Protein AF-A0AAJ1PXG1-F1 (afdb_monomer)

Structure (mmCIF, N/CA/C/O backbone):
data_AF-A0AAJ1PXG1-F1
#
_entry.id   AF-A0AAJ1PXG1-F1
#
loop_
_atom_site.group_PDB
_atom_site.id
_atom_site.type_symbol
_atom_site.label_atom_id
_atom_site.label_alt_id
_atom_site.label_comp_id
_atom_site.label_asym_id
_atom_site.label_entity_id
_atom_site.label_seq_id
_atom_site.pdbx_PDB_ins_code
_atom_site.Cartn_x
_atom_site.Cartn_y
_atom_site.Cartn_z
_atom_site.occupancy
_atom_site.B_iso_or_equiv
_atom_site.auth_seq_id
_atom_site.auth_comp_id
_atom_site.auth_asym_id
_atom_site.auth_atom_id
_atom_site.pdbx_PDB_model_num
ATOM 1 N N . MET A 1 1 ? -14.243 30.344 45.435 1.00 41.22 1 MET A N 1
ATOM 2 C CA . MET A 1 1 ? -13.169 29.390 45.089 1.00 41.22 1 MET A CA 1
ATOM 3 C C . MET A 1 1 ? -13.456 28.888 43.686 1.00 41.22 1 MET A C 1
ATOM 5 O O . MET A 1 1 ? -14.356 28.081 43.507 1.00 41.22 1 MET A O 1
ATOM 9 N N . ALA A 1 2 ? -12.813 29.488 42.684 1.00 46.09 2 ALA A N 1
ATOM 10 C CA . ALA A 1 2 ? -13.016 29.115 41.291 1.00 46.09 2 ALA A CA 1
ATOM 11 C C . ALA A 1 2 ? -12.328 27.768 41.056 1.00 46.09 2 ALA A C 1
ATOM 13 O O . ALA A 1 2 ? -11.101 27.688 41.084 1.00 46.09 2 ALA A O 1
ATOM 14 N N . HIS A 1 3 ? -13.113 26.708 40.877 1.00 53.88 3 HIS A N 1
ATOM 15 C CA . HIS A 1 3 ? -12.599 25.461 40.333 1.00 53.88 3 HIS A CA 1
ATOM 16 C C . HIS A 1 3 ? -12.162 25.752 38.896 1.00 53.88 3 HIS A C 1
ATOM 18 O O . HIS A 1 3 ? -12.980 25.775 37.980 1.00 53.88 3 HIS A O 1
ATOM 24 N N . ILE A 1 4 ? -10.869 26.012 38.699 1.00 59.16 4 ILE A N 1
ATOM 25 C CA . ILE A 1 4 ? -10.252 25.854 37.387 1.00 59.16 4 ILE A CA 1
ATOM 26 C C . ILE A 1 4 ? -10.231 24.347 37.166 1.00 59.16 4 ILE A C 1
ATOM 28 O O . ILE A 1 4 ? -9.311 23.650 37.590 1.00 59.16 4 ILE A O 1
ATOM 32 N N . VAL A 1 5 ? -11.318 23.831 36.591 1.00 59.59 5 VAL A N 1
ATOM 33 C CA . VAL A 1 5 ? -11.348 22.482 36.042 1.00 59.59 5 VAL A CA 1
ATOM 34 C C . VAL A 1 5 ? -10.218 22.474 35.027 1.00 59.59 5 VAL A C 1
ATOM 36 O O . VAL A 1 5 ? -10.245 23.247 34.066 1.00 59.59 5 VAL A O 1
ATOM 39 N N . LYS A 1 6 ? -9.161 21.710 35.304 1.00 53.09 6 LYS A N 1
ATOM 40 C CA . LYS A 1 6 ? -8.082 21.523 34.347 1.00 53.09 6 LYS A CA 1
ATOM 41 C C . LYS A 1 6 ? -8.755 20.977 33.097 1.00 53.09 6 LYS A C 1
ATOM 43 O O . LYS A 1 6 ? -9.284 19.872 33.126 1.00 53.09 6 LYS A O 1
ATOM 48 N N . SER A 1 7 ? -8.831 21.803 32.056 1.00 54.38 7 SER A N 1
ATOM 49 C CA . SER A 1 7 ? -9.284 21.371 30.742 1.00 54.38 7 SER A CA 1
ATOM 50 C C . SER A 1 7 ? -8.194 20.451 30.221 1.00 54.38 7 SER A C 1
ATOM 52 O O . SER A 1 7 ? -7.268 20.862 29.523 1.00 54.38 7 SER A O 1
ATOM 54 N N . GLU A 1 8 ? -8.215 19.210 30.691 1.00 57.69 8 GLU A N 1
ATOM 55 C CA . GLU A 1 8 ? -7.575 18.132 29.981 1.00 57.69 8 GLU A CA 1
ATOM 56 C C . GLU A 1 8 ? -8.325 18.081 28.660 1.00 57.69 8 GLU A C 1
ATOM 58 O O . GLU A 1 8 ? -9.515 17.768 28.614 1.00 57.69 8 GLU A O 1
ATOM 63 N N . ILE A 1 9 ? -7.653 18.520 27.596 1.00 59.62 9 ILE A N 1
ATOM 64 C CA . ILE A 1 9 ? -8.113 18.313 26.230 1.00 59.62 9 ILE A CA 1
ATOM 65 C C . ILE A 1 9 ? -8.109 16.796 26.057 1.00 59.62 9 ILE A C 1
ATOM 67 O O . ILE A 1 9 ? -7.106 16.201 25.665 1.00 59.62 9 ILE A O 1
ATOM 71 N N . SER A 1 10 ? 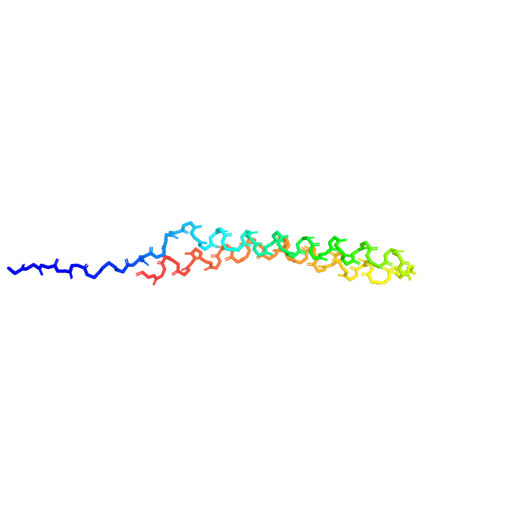-9.205 16.166 26.472 1.00 60.47 10 SER A N 1
ATOM 72 C CA . SER A 1 10 ? -9.421 14.744 26.303 1.00 60.47 10 SER A CA 1
ATOM 73 C C . SER A 1 10 ? -9.425 14.512 24.804 1.00 60.47 10 SER A C 1
ATOM 75 O O . SER A 1 10 ? -10.196 15.152 24.078 1.00 60.47 10 SER A O 1
ATOM 77 N N . ARG A 1 11 ? -8.482 13.693 24.322 1.00 61.94 11 ARG A N 1
ATOM 78 C CA . ARG A 1 11 ? -8.419 13.353 22.901 1.00 61.94 11 ARG A CA 1
ATOM 79 C C . ARG A 1 11 ? -9.790 12.839 22.511 1.00 61.94 11 ARG A C 1
ATOM 81 O O . ARG A 1 11 ? -10.294 11.887 23.102 1.00 61.94 11 ARG A O 1
ATOM 88 N N . ALA A 1 12 ? -10.405 13.496 21.537 1.00 65.25 12 ALA A N 1
ATOM 89 C CA . ALA A 1 12 ? -11.706 13.064 21.081 1.00 65.25 12 ALA A CA 1
ATOM 90 C C . ALA A 1 12 ? -11.575 11.642 20.519 1.00 65.25 12 ALA A C 1
ATOM 92 O O . ALA A 1 12 ? -10.606 11.346 19.819 1.00 65.25 12 ALA A O 1
ATOM 93 N N . SER A 1 13 ? -12.534 10.763 20.807 1.00 67.69 13 SER A N 1
ATOM 94 C CA . SER A 1 13 ? -12.475 9.344 20.415 1.00 67.69 13 SER A CA 1
ATOM 95 C C . SER A 1 13 ? -12.288 9.135 18.903 1.00 67.69 13 SER A C 1
ATOM 97 O O . SER A 1 13 ? -11.710 8.144 18.467 1.00 67.69 13 SER A O 1
ATOM 99 N N . TRP A 1 14 ? -12.700 10.109 18.089 1.00 67.50 14 TRP A N 1
ATOM 100 C CA . TRP A 1 14 ? -12.528 10.123 16.634 1.00 67.50 14 TRP A CA 1
ATOM 101 C C . TRP A 1 14 ? -11.139 10.588 16.159 1.00 67.50 14 TRP A C 1
ATOM 103 O O . TRP A 1 14 ? -10.798 10.402 14.990 1.00 67.50 14 TRP A O 1
ATOM 113 N N . GLN A 1 15 ? -10.308 11.161 17.036 1.00 71.88 15 GLN A N 1
ATOM 114 C CA . GLN A 1 15 ? -8.990 11.691 16.679 1.00 71.88 15 GLN A CA 1
ATOM 115 C C . GLN A 1 15 ? -8.014 10.577 16.289 1.00 71.88 15 GLN A C 1
ATOM 117 O O . GLN A 1 15 ? -7.300 10.721 15.303 1.00 71.88 15 GLN A O 1
ATOM 122 N N . ALA A 1 16 ? -8.027 9.444 16.998 1.00 70.38 16 ALA A N 1
ATOM 123 C CA . ALA A 1 16 ? -7.195 8.288 16.651 1.00 70.38 16 ALA A CA 1
ATOM 124 C C . ALA A 1 16 ? -7.573 7.704 15.278 1.00 70.38 16 ALA A C 1
ATOM 126 O O . ALA A 1 16 ? -6.705 7.364 14.480 1.00 70.38 16 ALA A O 1
ATOM 127 N N . THR A 1 17 ? -8.873 7.659 14.968 1.00 71.88 17 THR A N 1
ATOM 128 C CA . THR A 1 17 ? -9.363 7.207 13.655 1.00 71.88 17 THR A CA 1
ATOM 129 C C . THR A 1 17 ? -8.902 8.137 12.532 1.00 71.88 17 THR A C 1
ATOM 131 O O . THR A 1 17 ? -8.461 7.671 11.480 1.00 71.88 17 THR A O 1
ATOM 134 N N . ALA A 1 18 ? -8.974 9.452 12.754 1.00 77.38 18 ALA A N 1
ATOM 135 C CA . ALA A 1 18 ? -8.525 10.443 11.782 1.00 77.38 18 ALA A CA 1
ATOM 136 C C . ALA A 1 18 ? -7.011 10.354 11.523 1.00 77.38 18 ALA A C 1
ATOM 138 O O . ALA A 1 18 ? -6.589 10.422 10.370 1.00 77.38 18 ALA A O 1
ATOM 139 N N . ASP A 1 19 ? -6.213 10.140 12.571 1.00 81.31 19 ASP A N 1
ATOM 140 C CA . ASP A 1 19 ? -4.751 10.050 12.485 1.00 81.31 19 ASP A CA 1
ATOM 141 C C . ASP A 1 19 ? -4.303 8.799 11.706 1.00 81.31 19 ASP A C 1
ATOM 143 O O . ASP A 1 19 ? -3.508 8.881 10.768 1.00 81.31 19 ASP A O 1
ATOM 147 N N . VAL A 1 20 ? -4.911 7.640 11.996 1.00 80.00 20 VAL A N 1
ATOM 148 C CA . VAL A 1 20 ? -4.669 6.397 11.240 1.00 80.00 20 VAL A CA 1
ATOM 149 C C . VAL A 1 20 ? -5.070 6.564 9.774 1.00 80.00 20 VAL A C 1
ATOM 151 O O . VAL A 1 20 ? -4.327 6.167 8.879 1.00 80.00 20 VAL A O 1
ATOM 154 N N . THR A 1 21 ? -6.211 7.200 9.501 1.00 82.00 21 THR A N 1
ATOM 155 C CA . THR A 1 21 ? -6.665 7.439 8.122 1.00 82.00 21 THR A CA 1
ATOM 156 C C . THR A 1 21 ? -5.698 8.353 7.366 1.00 82.00 21 THR A C 1
ATOM 158 O O . THR A 1 21 ? -5.341 8.061 6.225 1.00 82.00 21 THR A O 1
ATOM 161 N N . ALA A 1 22 ? -5.225 9.428 8.001 1.00 83.94 22 ALA A N 1
ATOM 162 C CA . ALA A 1 22 ? -4.248 10.339 7.411 1.00 83.94 22 ALA A CA 1
ATOM 163 C C . ALA A 1 22 ? -2.923 9.628 7.090 1.00 83.94 22 ALA A C 1
ATOM 165 O O . ALA A 1 22 ? -2.372 9.811 6.001 1.00 83.94 22 ALA A O 1
ATOM 166 N N . LEU A 1 23 ? -2.448 8.763 7.993 1.00 84.12 23 LEU A N 1
ATOM 167 C CA . LEU A 1 23 ? -1.251 7.952 7.776 1.00 84.12 23 LEU A CA 1
ATOM 168 C C . LEU A 1 23 ? -1.405 7.024 6.563 1.00 84.12 23 LEU A C 1
ATOM 170 O O . LEU A 1 23 ? -0.512 6.950 5.720 1.00 84.12 23 LEU A O 1
ATOM 174 N N . VAL A 1 24 ? -2.546 6.347 6.435 1.00 85.62 24 VAL A N 1
ATOM 175 C CA . VAL A 1 24 ? -2.822 5.432 5.314 1.00 85.62 24 VAL A CA 1
ATOM 176 C C . VAL A 1 24 ? -2.836 6.175 3.986 1.00 85.62 24 VAL A C 1
ATOM 178 O O . VAL A 1 24 ? -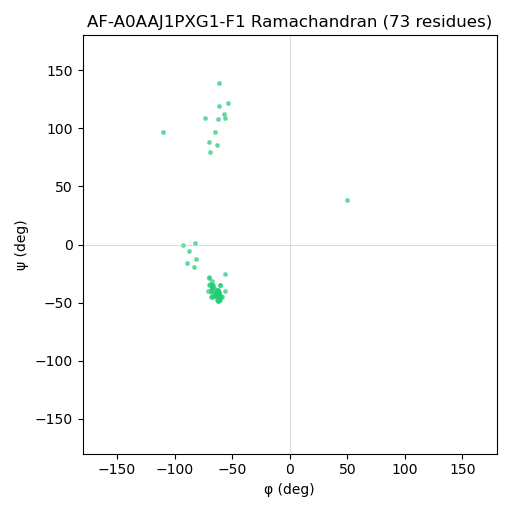2.241 5.712 3.013 1.00 85.62 24 VAL A O 1
ATOM 181 N N . VAL A 1 25 ? -3.463 7.353 3.949 1.00 87.06 25 VAL A N 1
ATOM 182 C CA . VAL A 1 25 ? -3.475 8.211 2.759 1.00 87.06 25 VAL A CA 1
ATOM 183 C C . VAL A 1 25 ? -2.056 8.643 2.388 1.00 87.06 25 VAL A C 1
ATOM 185 O O . VAL A 1 25 ? -1.686 8.575 1.216 1.00 87.06 25 VAL A O 1
ATOM 188 N N . ALA A 1 26 ? -1.230 9.019 3.368 1.00 87.69 26 ALA A N 1
ATOM 189 C CA . ALA A 1 26 ? 0.164 9.378 3.122 1.00 87.69 26 ALA A CA 1
ATOM 190 C C . ALA A 1 26 ? 0.966 8.208 2.524 1.00 87.69 26 ALA A C 1
ATOM 192 O O . ALA A 1 26 ? 1.707 8.400 1.557 1.00 87.69 26 ALA A O 1
ATOM 193 N N . VAL A 1 27 ? 0.783 6.986 3.038 1.00 88.56 27 VAL A N 1
ATOM 194 C CA . VAL A 1 27 ? 1.458 5.797 2.493 1.00 88.56 27 VAL A CA 1
ATOM 195 C C . VAL A 1 27 ? 0.948 5.450 1.094 1.00 88.56 27 VAL A C 1
ATOM 197 O O . VAL A 1 27 ? 1.750 5.097 0.232 1.00 88.56 27 VAL A O 1
ATOM 200 N N . ALA A 1 28 ? -0.349 5.604 0.819 1.00 87.38 28 ALA A N 1
ATOM 201 C CA . ALA A 1 28 ? -0.902 5.395 -0.518 1.00 87.38 28 ALA A CA 1
ATOM 202 C C . ALA A 1 28 ? -0.309 6.379 -1.542 1.00 87.38 28 ALA A C 1
ATOM 204 O O . ALA A 1 28 ? 0.109 5.975 -2.630 1.00 87.38 28 ALA A O 1
ATOM 205 N N . ILE A 1 29 ? -0.194 7.659 -1.176 1.00 90.44 29 ILE A N 1
ATOM 206 C CA . ILE A 1 29 ? 0.470 8.674 -2.004 1.00 90.44 29 ILE A CA 1
ATOM 207 C C . ILE A 1 29 ? 1.935 8.283 -2.236 1.00 90.44 29 ILE A C 1
ATOM 209 O O . ILE A 1 29 ? 2.385 8.244 -3.381 1.00 90.44 29 ILE A O 1
ATOM 213 N N . LEU A 1 30 ? 2.667 7.896 -1.190 1.00 89.69 30 LEU A N 1
ATOM 214 C CA . LEU A 1 30 ? 4.062 7.476 -1.324 1.00 89.69 30 LEU A CA 1
ATOM 215 C C . LEU A 1 30 ? 4.226 6.239 -2.224 1.00 89.69 30 LEU A C 1
ATOM 217 O O . LEU A 1 30 ? 5.133 6.202 -3.053 1.00 89.69 30 LEU A O 1
ATOM 221 N N . ALA A 1 31 ? 3.333 5.254 -2.112 1.00 89.62 31 ALA A N 1
ATOM 222 C CA . ALA A 1 31 ? 3.333 4.065 -2.959 1.00 89.62 31 ALA A CA 1
ATOM 223 C C . ALA A 1 31 ? 3.096 4.422 -4.434 1.00 89.62 31 ALA A C 1
ATOM 225 O O . ALA A 1 31 ? 3.822 3.944 -5.304 1.00 89.62 31 ALA A O 1
ATOM 226 N N . THR A 1 32 ? 2.138 5.307 -4.729 1.00 89.62 32 THR A N 1
ATOM 227 C CA . THR A 1 32 ? 1.885 5.761 -6.110 1.00 89.62 32 THR A CA 1
ATOM 228 C C . THR A 1 32 ? 3.067 6.530 -6.703 1.00 89.62 32 THR A C 1
ATOM 230 O O . THR A 1 32 ? 3.448 6.269 -7.844 1.00 89.62 32 THR A O 1
ATOM 233 N N . LEU A 1 33 ? 3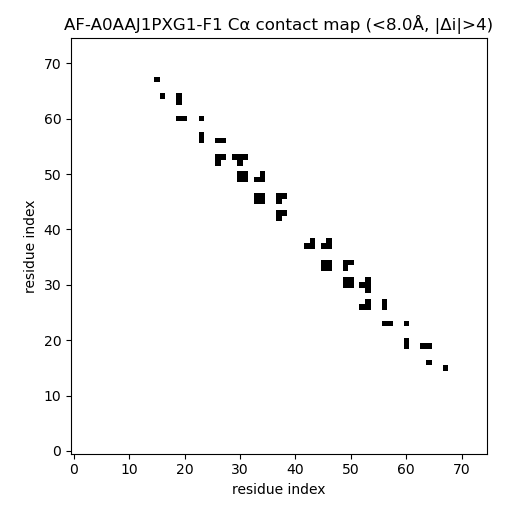.715 7.400 -5.921 1.00 90.00 33 LEU A N 1
ATOM 234 C CA . LEU A 1 33 ? 4.964 8.071 -6.306 1.00 90.00 33 LEU A CA 1
ATOM 235 C C . LEU A 1 33 ? 6.101 7.068 -6.551 1.00 90.00 33 LEU A C 1
ATOM 237 O O . LEU A 1 33 ? 6.819 7.184 -7.544 1.00 90.00 33 LEU A O 1
ATOM 241 N N . GLY A 1 34 ? 6.236 6.060 -5.686 1.00 86.25 34 GLY A N 1
ATOM 242 C CA . GLY A 1 34 ? 7.219 4.987 -5.834 1.00 86.25 34 GLY A CA 1
ATOM 243 C C . GLY A 1 34 ? 7.008 4.168 -7.108 1.00 86.25 34 GLY A C 1
ATOM 244 O O . GLY A 1 34 ? 7.968 3.895 -7.824 1.00 86.25 34 GLY A O 1
ATOM 245 N N . ILE A 1 35 ? 5.755 3.840 -7.439 1.00 88.94 35 ILE A N 1
ATOM 246 C CA . ILE A 1 35 ? 5.395 3.159 -8.691 1.00 88.94 35 ILE A CA 1
ATOM 247 C C . ILE A 1 35 ? 5.735 4.043 -9.893 1.00 88.94 35 ILE A C 1
ATOM 249 O O . ILE A 1 35 ? 6.389 3.572 -10.821 1.00 88.94 35 ILE A O 1
ATOM 253 N N . ALA A 1 36 ? 5.347 5.320 -9.871 1.00 89.00 36 ALA A N 1
ATOM 254 C CA . ALA A 1 36 ? 5.644 6.248 -10.959 1.00 89.00 36 ALA A CA 1
ATOM 255 C C . ALA A 1 36 ? 7.160 6.372 -11.202 1.00 89.00 36 ALA A C 1
ATOM 257 O O . ALA A 1 36 ? 7.604 6.261 -12.343 1.00 89.00 36 ALA A O 1
ATOM 258 N N . GLY A 1 37 ? 7.964 6.516 -10.143 1.00 85.94 37 GLY A N 1
ATOM 259 C CA . GLY A 1 37 ? 9.427 6.557 -10.246 1.00 85.94 37 GLY A CA 1
ATOM 260 C C . GLY A 1 37 ? 10.055 5.228 -10.684 1.00 85.94 37 GLY A C 1
ATOM 261 O O . GLY A 1 37 ? 11.034 5.206 -11.424 1.00 85.94 37 GLY A O 1
ATOM 262 N N . ALA A 1 38 ? 9.488 4.094 -10.276 1.00 86.69 38 ALA A N 1
ATOM 263 C CA . ALA A 1 38 ? 9.969 2.782 -10.701 1.00 86.69 38 ALA A CA 1
ATOM 264 C C . ALA A 1 38 ? 9.686 2.504 -12.187 1.00 86.69 38 ALA A C 1
ATOM 266 O O . ALA A 1 38 ? 10.508 1.885 -12.868 1.00 86.69 38 ALA A O 1
ATOM 267 N N . LEU A 1 39 ? 8.550 2.992 -12.695 1.00 87.81 39 LEU A N 1
ATOM 268 C CA . LEU A 1 39 ? 8.198 2.916 -14.112 1.00 87.81 39 LEU A CA 1
ATOM 269 C C . LEU A 1 39 ? 9.146 3.759 -14.972 1.00 87.81 39 LEU A C 1
ATOM 271 O O . LEU A 1 39 ? 9.593 3.280 -16.012 1.00 87.81 39 LEU A O 1
ATOM 275 N N . THR A 1 40 ? 9.512 4.970 -14.533 1.00 88.31 40 THR A N 1
ATOM 276 C CA . THR A 1 40 ? 10.488 5.802 -15.264 1.00 88.31 40 THR A CA 1
ATOM 277 C C . THR A 1 40 ? 11.892 5.198 -15.253 1.00 88.31 40 THR A C 1
ATOM 279 O O . THR A 1 40 ? 12.623 5.341 -16.229 1.00 88.31 40 THR A O 1
ATOM 282 N N . ALA A 1 41 ? 12.253 4.472 -14.193 1.00 84.38 41 ALA A N 1
ATOM 283 C CA . ALA A 1 41 ? 13.518 3.746 -14.083 1.00 84.38 41 ALA A CA 1
ATOM 284 C C . ALA A 1 41 ? 13.521 2.369 -14.781 1.00 84.38 41 ALA A C 1
ATOM 286 O O . ALA A 1 41 ? 14.520 1.656 -14.693 1.00 84.38 41 ALA A O 1
ATOM 287 N N . ALA A 1 42 ? 12.420 1.970 -15.436 1.00 85.38 42 ALA A N 1
ATOM 288 C CA . ALA A 1 42 ? 12.244 0.655 -16.061 1.00 85.38 42 ALA A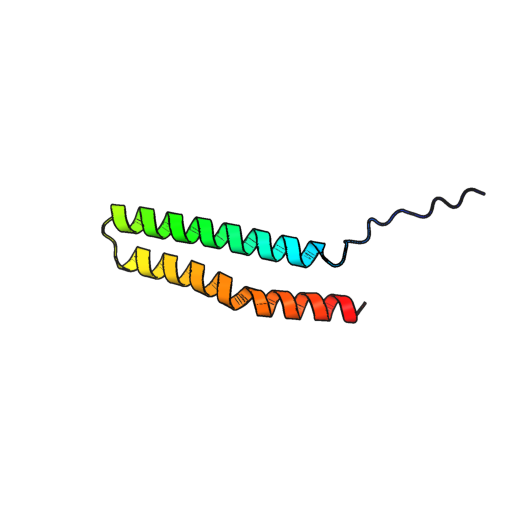 CA 1
ATOM 289 C C . ALA A 1 42 ? 12.606 -0.523 -15.129 1.00 85.38 42 ALA A C 1
ATOM 291 O O . ALA A 1 42 ? 13.179 -1.519 -15.568 1.00 85.38 42 ALA A O 1
ATOM 292 N N . SER A 1 43 ? 12.269 -0.409 -13.837 1.00 84.19 43 SER A N 1
ATOM 293 C CA . SER A 1 43 ? 12.562 -1.419 -12.813 1.00 84.19 43 SER A CA 1
ATOM 294 C C . SER A 1 43 ? 11.275 -2.113 -12.345 1.00 84.19 43 SER A C 1
ATOM 296 O O . SER A 1 43 ? 10.588 -1.607 -11.449 1.00 84.19 43 SER A O 1
ATOM 298 N N . PRO A 1 44 ? 10.940 -3.300 -12.891 1.00 83.31 44 PRO A N 1
ATOM 299 C CA . PRO A 1 44 ? 9.741 -4.043 -12.499 1.00 83.31 44 PRO A CA 1
ATOM 300 C C . PRO A 1 44 ? 9.745 -4.414 -11.013 1.00 83.31 44 PRO A C 1
ATOM 302 O O . PRO A 1 44 ? 8.710 -4.405 -10.354 1.00 83.31 44 PRO A O 1
ATOM 305 N N . LEU A 1 45 ? 10.928 -4.703 -10.466 1.00 86.69 45 LEU A N 1
ATOM 306 C CA . LEU A 1 45 ? 11.093 -5.120 -9.078 1.00 86.69 45 LEU A CA 1
ATOM 307 C C . LEU A 1 45 ? 10.764 -3.975 -8.106 1.00 86.69 45 LEU A C 1
ATOM 309 O O . LEU A 1 45 ? 10.111 -4.191 -7.087 1.00 86.69 45 LEU A O 1
ATOM 313 N N . SER A 1 46 ? 11.122 -2.738 -8.461 1.00 84.19 46 SER A N 1
ATOM 314 C CA . SER A 1 46 ? 10.782 -1.546 -7.677 1.00 84.19 46 SER A CA 1
ATOM 315 C C . SER A 1 46 ? 9.281 -1.227 -7.714 1.00 84.19 46 SER A C 1
ATOM 317 O O . SER A 1 46 ? 8.734 -0.798 -6.698 1.00 84.19 46 SER A O 1
ATOM 319 N N . VAL A 1 47 ? 8.594 -1.500 -8.833 1.00 85.69 47 VAL A N 1
ATOM 320 C CA . VAL A 1 47 ? 7.125 -1.377 -8.927 1.00 85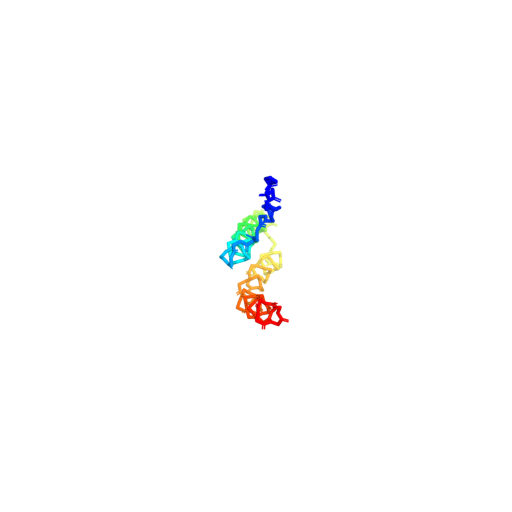.69 47 VAL A CA 1
ATOM 321 C C . VAL A 1 47 ? 6.445 -2.353 -7.965 1.00 85.69 47 VAL A C 1
ATOM 323 O O . VAL A 1 47 ? 5.542 -1.962 -7.227 1.00 85.69 47 VAL A O 1
ATOM 326 N N . VAL A 1 48 ? 6.909 -3.608 -7.928 1.00 88.31 48 VAL A N 1
ATOM 327 C CA . VAL A 1 48 ? 6.365 -4.640 -7.030 1.00 88.31 48 VAL A CA 1
ATOM 328 C C . VAL A 1 48 ? 6.568 -4.259 -5.563 1.00 88.31 48 VAL A C 1
ATOM 330 O O . VAL A 1 48 ? 5.632 -4.370 -4.776 1.00 88.31 48 VAL A O 1
ATOM 333 N N . ILE A 1 49 ? 7.749 -3.755 -5.190 1.00 87.12 49 ILE A N 1
ATOM 334 C CA . ILE A 1 49 ? 8.015 -3.307 -3.814 1.00 87.12 49 ILE A CA 1
ATOM 335 C C . ILE A 1 49 ? 7.081 -2.156 -3.424 1.00 87.12 49 ILE A C 1
ATOM 337 O O . ILE A 1 49 ? 6.452 -2.212 -2.369 1.00 87.12 49 ILE A O 1
ATOM 341 N N . ALA A 1 50 ? 6.945 -1.135 -4.274 1.00 86.94 50 ALA A N 1
ATOM 342 C CA . ALA A 1 50 ? 6.073 0.002 -3.989 1.00 86.94 50 ALA A CA 1
ATOM 343 C C . ALA A 1 50 ? 4.597 -0.421 -3.863 1.00 86.94 50 ALA A C 1
ATOM 345 O O . ALA A 1 50 ? 3.898 0.032 -2.954 1.00 86.94 50 ALA A O 1
ATOM 346 N N . ALA A 1 51 ? 4.141 -1.350 -4.710 1.00 86.69 51 ALA A N 1
ATOM 347 C CA . ALA A 1 51 ? 2.804 -1.925 -4.615 1.00 86.69 51 ALA A CA 1
ATOM 348 C C . ALA A 1 51 ? 2.599 -2.703 -3.303 1.00 86.69 51 ALA A C 1
ATOM 350 O O . ALA A 1 51 ? 1.587 -2.501 -2.638 1.00 86.69 51 ALA A O 1
ATOM 351 N N . LEU A 1 52 ? 3.564 -3.533 -2.886 1.00 88.81 52 LEU A N 1
ATOM 352 C CA . LEU A 1 52 ? 3.499 -4.282 -1.623 1.00 88.81 52 LEU A CA 1
ATOM 353 C C . LEU A 1 52 ? 3.457 -3.358 -0.396 1.00 88.81 52 LEU A C 1
ATOM 355 O O . LEU A 1 52 ? 2.701 -3.612 0.542 1.00 88.81 52 LEU A O 1
ATOM 359 N N . VAL A 1 53 ? 4.220 -2.263 -0.405 1.00 88.38 53 VAL A N 1
ATOM 360 C CA . VAL A 1 53 ? 4.186 -1.258 0.671 1.00 88.38 53 VAL A CA 1
ATOM 361 C C . VAL A 1 53 ? 2.812 -0.583 0.745 1.00 88.38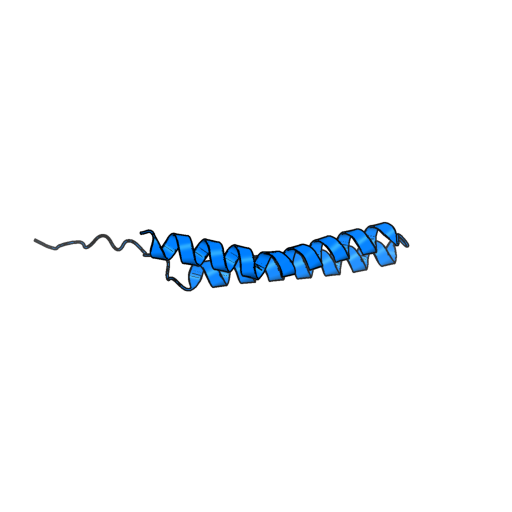 53 VAL A C 1
ATOM 363 O O . VAL A 1 53 ? 2.240 -0.473 1.828 1.00 88.38 53 VAL A O 1
ATOM 366 N N . GLY A 1 54 ? 2.230 -0.200 -0.396 1.00 84.88 54 GLY A N 1
ATOM 367 C CA . GLY A 1 54 ? 0.872 0.351 -0.427 1.00 84.88 54 GLY A CA 1
ATOM 368 C C . GLY A 1 54 ? -0.187 -0.645 0.063 1.00 84.88 54 GLY A C 1
ATOM 369 O O . GLY A 1 54 ? -1.079 -0.285 0.827 1.00 84.88 54 GLY A O 1
ATOM 370 N N . LEU A 1 55 ? -0.066 -1.916 -0.327 1.00 84.75 55 LEU A N 1
ATOM 371 C CA . LEU A 1 55 ? -1.034 -2.961 0.016 1.00 84.75 55 LEU A CA 1
ATOM 372 C C . LEU A 1 55 ? -0.975 -3.346 1.498 1.00 84.75 55 LEU A C 1
ATOM 374 O O . LEU A 1 55 ? -2.012 -3.522 2.133 1.00 84.75 55 LEU A O 1
ATOM 378 N N . THR A 1 56 ? 0.227 -3.428 2.070 1.00 83.81 56 THR A N 1
ATOM 379 C CA . THR A 1 56 ? 0.401 -3.685 3.506 1.00 83.81 56 THR A CA 1
ATOM 380 C C . THR A 1 56 ? -0.215 -2.566 4.340 1.00 83.81 56 THR A C 1
ATOM 382 O O . THR A 1 56 ? -0.962 -2.859 5.270 1.00 83.81 56 THR A O 1
ATOM 385 N N . ALA A 1 57 ? -0.022 -1.299 3.965 1.00 79.69 57 ALA A N 1
ATOM 386 C CA . ALA A 1 57 ? -0.649 -0.175 4.660 1.00 79.69 57 ALA A CA 1
ATOM 387 C C . ALA A 1 57 ? -2.181 -0.286 4.718 1.00 79.69 57 ALA A C 1
ATOM 389 O O . ALA A 1 57 ? -2.763 -0.031 5.768 1.00 79.69 57 ALA A O 1
ATOM 390 N N . ILE A 1 58 ? -2.823 -0.735 3.633 1.00 78.12 58 ILE A N 1
ATOM 391 C CA . ILE A 1 58 ? -4.277 -0.962 3.573 1.00 78.12 58 ILE A CA 1
ATOM 392 C C . ILE A 1 58 ? -4.699 -2.150 4.457 1.00 78.12 58 ILE A C 1
ATOM 394 O O . ILE A 1 58 ? -5.726 -2.092 5.132 1.00 78.12 58 ILE A O 1
ATOM 398 N N . LEU A 1 59 ? -3.905 -3.223 4.491 1.00 79.19 59 LEU A N 1
ATOM 399 C CA . LEU A 1 59 ? -4.205 -4.414 5.294 1.00 79.19 59 LEU A CA 1
ATOM 400 C C . LEU A 1 59 ? -4.064 -4.181 6.804 1.00 79.19 59 LEU A C 1
ATOM 402 O O . LEU A 1 59 ? -4.748 -4.840 7.584 1.00 79.19 59 LEU A O 1
ATOM 406 N N . PHE A 1 60 ? -3.212 -3.246 7.231 1.00 76.0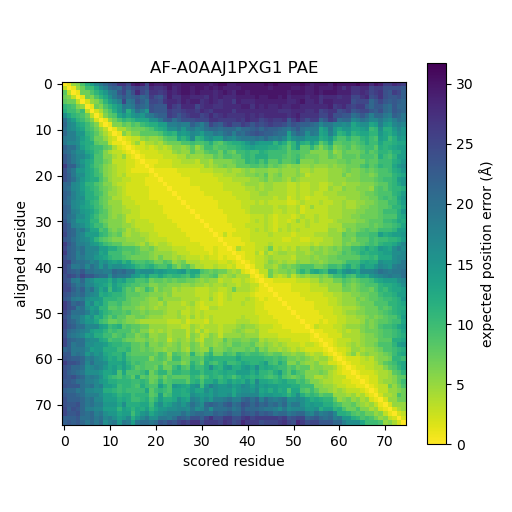6 60 PHE A N 1
ATOM 407 C CA . PHE A 1 60 ? -3.002 -2.945 8.652 1.00 76.06 60 PHE A CA 1
ATOM 408 C C . PHE A 1 60 ? -3.971 -1.894 9.223 1.00 76.06 60 PHE A C 1
ATOM 410 O O . PHE A 1 60 ? -3.994 -1.700 10.440 1.00 76.06 60 PHE A O 1
ATOM 417 N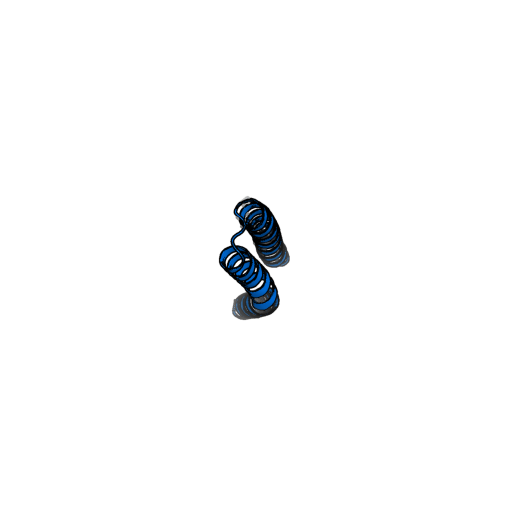 N . VAL A 1 61 ? -4.822 -1.263 8.402 1.00 72.81 61 VAL A N 1
ATOM 418 C CA . VAL A 1 61 ? -5.835 -0.285 8.865 1.00 72.81 61 VAL A CA 1
ATOM 419 C C . VAL A 1 61 ? -6.868 -0.894 9.816 1.00 72.81 61 VAL A C 1
ATOM 421 O O . VAL A 1 61 ? -7.093 -0.332 10.887 1.00 72.81 61 VAL A O 1
ATOM 424 N N . PRO A 1 62 ? -7.483 -2.052 9.511 1.00 68.69 62 PRO A N 1
ATOM 425 C CA . PRO A 1 62 ? -8.471 -2.647 10.408 1.00 68.69 62 PRO A CA 1
ATOM 426 C C . PRO A 1 62 ? -7.830 -3.128 11.715 1.00 68.69 62 PRO A C 1
ATOM 428 O O . PRO A 1 62 ? -8.434 -3.017 12.778 1.00 68.69 62 PRO A O 1
ATOM 431 N N . ALA A 1 63 ? -6.589 -3.624 11.645 1.00 69.00 63 ALA A N 1
ATOM 432 C CA . ALA A 1 63 ? -5.839 -4.090 12.808 1.00 69.00 63 ALA A CA 1
ATOM 433 C C . ALA A 1 63 ? -5.472 -2.933 13.751 1.00 69.00 63 ALA A C 1
ATOM 435 O O . ALA A 1 63 ? -5.666 -3.034 14.960 1.00 69.00 63 ALA A O 1
ATOM 436 N N . THR A 1 64 ? -5.000 -1.810 13.205 1.00 68.56 64 THR A N 1
ATOM 437 C CA . THR A 1 64 ? -4.717 -0.602 13.996 1.00 68.56 64 THR A CA 1
ATOM 438 C C . THR A 1 64 ? -5.988 0.001 14.591 1.00 68.56 64 THR A C 1
ATOM 440 O O . THR A 1 64 ? -5.978 0.402 15.754 1.00 68.56 64 THR A O 1
ATOM 443 N N . TYR A 1 65 ? -7.103 -0.023 13.855 1.00 67.25 65 TYR A N 1
ATOM 444 C CA . TYR A 1 65 ? -8.403 0.402 14.374 1.00 67.25 65 TYR A CA 1
ATOM 445 C C . TYR A 1 65 ? -8.879 -0.474 15.546 1.00 67.25 65 TYR A C 1
ATOM 447 O O . TYR A 1 65 ? -9.224 0.056 16.602 1.00 67.25 65 TYR A O 1
ATOM 455 N N . ALA A 1 66 ? -8.827 -1.803 15.407 1.00 69.50 66 ALA A N 1
ATOM 456 C CA . ALA A 1 66 ? -9.214 -2.738 16.466 1.00 69.50 66 ALA A CA 1
ATOM 457 C C . ALA A 1 66 ? -8.377 -2.555 17.747 1.00 69.50 66 ALA A C 1
ATOM 459 O O . ALA A 1 66 ? -8.934 -2.478 18.840 1.00 69.50 66 ALA A O 1
ATOM 460 N N . ILE A 1 67 ? -7.056 -2.395 17.614 1.00 68.88 67 ILE A N 1
ATOM 461 C CA . ILE A 1 67 ? -6.154 -2.158 18.754 1.00 68.88 67 ILE A CA 1
ATOM 462 C C . ILE A 1 67 ? -6.474 -0.824 19.447 1.00 68.88 67 ILE A C 1
ATOM 464 O O . ILE A 1 67 ? -6.482 -0.756 20.677 1.00 68.88 67 ILE A O 1
ATOM 468 N N . SER A 1 68 ? -6.771 0.230 18.677 1.00 66.44 68 SER A N 1
ATOM 469 C CA . SER A 1 68 ? -7.111 1.546 19.236 1.00 66.44 68 SER A CA 1
ATOM 470 C C . SER A 1 68 ? -8.432 1.551 20.015 1.00 66.44 68 SER A C 1
ATOM 472 O O . SER A 1 68 ? -8.528 2.223 21.039 1.00 66.44 68 SER A O 1
ATOM 474 N N . GLN A 1 69 ? -9.422 0.759 19.584 1.00 64.75 69 GLN A N 1
ATOM 475 C CA . GLN A 1 69 ? -1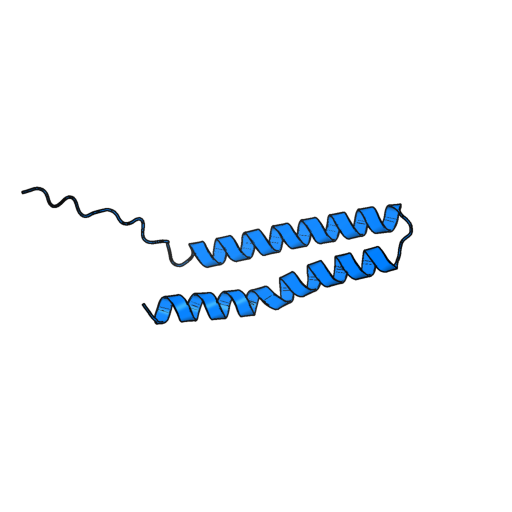0.694 0.584 20.296 1.00 64.75 69 GLN A CA 1
ATOM 476 C C . GLN A 1 69 ? -10.494 -0.172 21.618 1.00 64.75 69 GLN A C 1
ATOM 478 O O . GLN A 1 69 ? -10.948 0.291 22.660 1.00 64.75 69 GLN A O 1
ATOM 483 N N . GLN A 1 70 ? -9.724 -1.268 21.611 1.00 62.56 70 GLN A N 1
ATOM 484 C CA . GLN A 1 70 ? -9.432 -2.037 22.830 1.00 62.56 70 GLN A CA 1
ATOM 485 C C . GLN A 1 70 ? -8.696 -1.213 23.899 1.00 62.56 70 GLN A C 1
ATOM 487 O O . GLN A 1 70 ? -8.926 -1.403 25.090 1.00 62.56 70 GLN A O 1
ATOM 492 N N . GLN A 1 71 ? -7.819 -0.288 23.497 1.00 58.75 71 GLN A N 1
ATOM 493 C CA . GLN A 1 71 ? -7.148 0.622 24.434 1.00 58.75 71 GLN A CA 1
ATOM 494 C C . GLN A 1 71 ? -8.094 1.667 25.037 1.00 58.75 71 GLN A C 1
ATOM 496 O O . GLN A 1 71 ? -7.861 2.109 26.158 1.00 58.75 71 GLN A O 1
ATOM 501 N N . ASN A 1 72 ? -9.149 2.052 24.318 1.00 56.81 72 ASN A N 1
ATOM 502 C CA . ASN A 1 72 ? -10.127 3.031 24.785 1.00 56.81 72 ASN A CA 1
ATOM 503 C C . ASN A 1 72 ? -11.213 2.409 25.687 1.00 56.81 72 ASN A C 1
ATOM 505 O O . ASN A 1 72 ? -11.865 3.141 26.419 1.00 56.81 72 ASN A O 1
ATOM 509 N N . GLU A 1 73 ? -11.411 1.087 25.637 1.00 55.16 73 GLU A N 1
ATOM 510 C CA . GLU A 1 73 ? -12.321 0.335 26.524 1.00 55.16 73 GLU A CA 1
ATOM 511 C C . GLU A 1 73 ? -11.647 -0.163 27.819 1.00 55.16 73 GLU A C 1
ATOM 513 O O . GLU A 1 73 ? -12.331 -0.562 28.759 1.00 55.16 73 GLU A O 1
ATOM 518 N N . ALA A 1 74 ? -10.311 -0.167 27.872 1.00 52.75 74 ALA A N 1
ATOM 519 C CA . ALA A 1 74 ? -9.528 -0.620 29.027 1.00 52.75 74 ALA A CA 1
ATOM 520 C C . ALA A 1 74 ? -9.156 0.504 30.023 1.00 52.75 74 ALA A C 1
ATOM 522 O O . ALA A 1 74 ? -8.479 0.228 31.017 1.00 52.75 74 ALA A O 1
ATOM 523 N N . LEU A 1 75 ? -9.566 1.747 29.746 1.00 47.66 75 LEU A N 1
ATOM 524 C CA . LEU A 1 75 ? -9.360 2.952 30.564 1.00 47.66 75 LEU A CA 1
ATOM 525 C C . LEU A 1 75 ? -10.696 3.450 31.123 1.00 47.66 75 LEU A C 1
ATOM 527 O O . LEU A 1 75 ? -10.685 3.934 32.277 1.00 47.66 75 LEU A O 1
#

Nearest PDB structures (foldseek):
  7o40-assembly1_F  TM=5.708E-01  e=9.628E+00  Synechocystis sp. PCC 6803 substr. Kazusa

Secondary structure (DSSP, 8-state):
---------PPPHHHHHHHHHHHHHHHHHHHHHHHHHHHHTT-HHHHHHHHHHHHHHHHTHHHHHHHHHHHHH--

Sequence (75 aa):
MAHIVKSEISRASWQATADVTALVVAVAILATLGIAGALTAASPLSVVIAALVGLTAILFVPATYAISQQQNEAL

Foldseek 3Di:
DDPPPPPPVPQDLCNQVVVLVVVLVVLLVVLVVQLVVCVVVVHPVSNVVSVVSNVVSVVCSVVSVVVSVVVVVVD

Radius of gyration: 19.26 Å; Cα contacts (8 Å, |Δi|>4): 35; chains: 1; bounding box: 27×34×61 Å

Mean predicted aligned error: 10.53 Å

Solvent-accessible surface area (backbone atoms only — not comparable to full-atom values): 4307 Å² total; per-residue (Å²): 134,83,79,76,69,78,79,70,81,69,77,54,86,62,51,64,57,50,52,54,51,51,52,42,52,52,45,43,52,50,20,53,52,38,30,55,54,17,61,77,66,72,34,70,67,47,29,52,52,21,49,50,56,30,52,50,49,62,66,46,47,65,55,53,50,52,53,55,50,55,58,66,74,75,108

pLDDT: mean 75.27, std 13.18, range [41.22, 90.44]